Protein AF-A0A947X6H7-F1 (afdb_monomer_lite)

Radius of gyration: 22.28 Å; chains: 1; bounding box: 41×27×62 Å

Sequence (66 aa):
RPDRFQAGQKIDALVTGFDRSKKPTFSIKARQIADEKEAVAQFGSSDSGASLGDILGAALKKSDES

Secondary structure (DSSP, 8-state):
--TT--TT-----EEEE--TTSPPEEEHHHHHHHHHHHHHHHH--THHHHHHHHHHHHHHHHHHT-

Foldseek 3Di:
DPVPDDPPDDDDWDFPDDDPVDDTDTHPVVVVVVVVVVCCVVVVDPCVVVVVVVVVVVVVVVVVVD

Structure (mmCIF, N/CA/C/O backbone):
data_AF-A0A947X6H7-F1
#
_entry.id   AF-A0A947X6H7-F1
#
loop_
_atom_site.group_PDB
_atom_site.id
_atom_site.type_symbol
_atom_site.label_atom_id
_atom_site.label_alt_id
_atom_site.label_comp_id
_atom_site.label_asym_id
_atom_site.label_entity_id
_atom_site.label_seq_id
_atom_site.pdbx_PDB_ins_code
_atom_site.Cartn_x
_atom_site.Cartn_y
_atom_site.Cartn_z
_atom_site.occupancy
_atom_site.B_iso_or_equiv
_atom_site.auth_seq_id
_atom_site.auth_comp_id
_atom_site.auth_asym_id
_atom_site.auth_atom_id
_atom_site.pdbx_PDB_model_num
ATOM 1 N N . ARG A 1 1 ? 10.196 -19.287 8.527 1.00 56.88 1 ARG A N 1
ATOM 2 C CA . ARG A 1 1 ? 9.111 -19.843 7.684 1.00 56.88 1 ARG A CA 1
ATOM 3 C C . ARG A 1 1 ? 9.244 -19.253 6.282 1.00 56.88 1 ARG A C 1
ATOM 5 O O . ARG A 1 1 ? 8.755 -18.147 6.073 1.00 56.88 1 ARG A O 1
ATOM 12 N N . PRO A 1 2 ? 10.000 -19.906 5.388 1.00 55.25 2 PRO A N 1
ATOM 13 C CA . PRO A 1 2 ? 10.264 -19.424 4.029 1.00 55.25 2 PRO A CA 1
ATOM 14 C C . PRO A 1 2 ? 9.108 -19.677 3.039 1.00 55.25 2 PRO A C 1
ATOM 16 O O . PRO A 1 2 ? 9.187 -19.268 1.891 1.00 55.25 2 PRO A O 1
ATOM 19 N N . ASP A 1 3 ? 8.001 -20.265 3.486 1.00 64.81 3 ASP A N 1
ATOM 20 C CA . ASP A 1 3 ? 6.969 -20.848 2.610 1.00 64.81 3 ASP A CA 1
ATOM 21 C C . ASP A 1 3 ? 5.846 -19.863 2.240 1.00 64.81 3 ASP A C 1
ATOM 23 O O . ASP A 1 3 ? 4.818 -20.259 1.695 1.00 64.81 3 ASP A O 1
ATOM 27 N N . ARG A 1 4 ? 6.001 -18.574 2.574 1.00 75.25 4 ARG A N 1
ATOM 28 C CA . ARG A 1 4 ? 4.918 -17.588 2.428 1.00 75.25 4 ARG A CA 1
ATOM 29 C C . ARG A 1 4 ? 4.603 -17.274 0.960 1.00 75.25 4 ARG A C 1
ATOM 31 O O . ARG A 1 4 ? 3.457 -16.958 0.663 1.00 75.25 4 ARG A O 1
ATOM 38 N N . PHE A 1 5 ? 5.595 -17.370 0.071 1.00 80.38 5 PHE A N 1
ATOM 39 C CA . PHE A 1 5 ? 5.436 -17.115 -1.360 1.00 80.38 5 PHE A CA 1
ATOM 40 C C . PHE A 1 5 ? 6.237 -18.119 -2.185 1.00 80.38 5 PHE A C 1
ATOM 42 O O . PHE A 1 5 ? 7.362 -18.460 -1.825 1.00 80.38 5 PHE A O 1
ATOM 49 N N . GLN A 1 6 ? 5.657 -18.568 -3.296 1.00 86.69 6 GLN A N 1
ATOM 50 C CA . GLN A 1 6 ? 6.279 -19.515 -4.226 1.00 86.69 6 GLN A CA 1
ATOM 51 C C . GLN A 1 6 ? 6.638 -18.821 -5.545 1.00 86.69 6 GLN A C 1
ATOM 53 O O . GL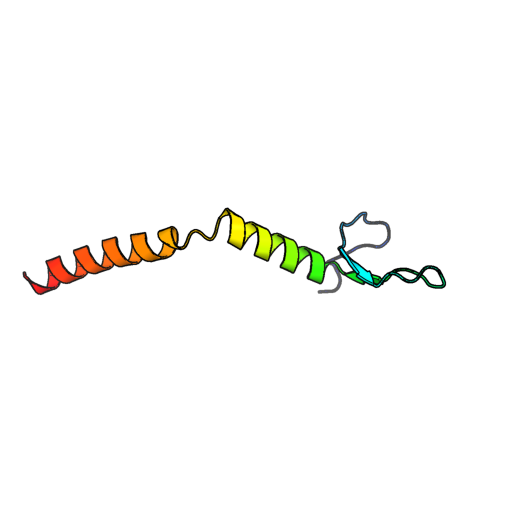N A 1 6 ? 5.945 -17.903 -5.989 1.00 86.69 6 GLN A O 1
ATOM 58 N N . ALA A 1 7 ? 7.712 -19.266 -6.205 1.00 85.44 7 ALA A N 1
ATOM 59 C CA . ALA A 1 7 ? 8.065 -18.753 -7.528 1.00 85.44 7 ALA A CA 1
ATOM 60 C C . ALA A 1 7 ? 6.939 -19.055 -8.537 1.00 85.44 7 ALA A C 1
ATOM 62 O O . ALA A 1 7 ? 6.429 -20.170 -8.594 1.00 85.44 7 ALA A O 1
ATOM 63 N N . GLY A 1 8 ? 6.536 -18.051 -9.322 1.00 88.25 8 GLY A N 1
ATOM 64 C CA . GLY A 1 8 ? 5.421 -18.155 -10.276 1.00 88.25 8 GLY A CA 1
ATOM 65 C C . GLY A 1 8 ? 4.033 -17.874 -9.685 1.00 88.25 8 GLY A C 1
ATOM 66 O O . GLY A 1 8 ? 3.063 -17.771 -10.435 1.00 88.25 8 GLY A O 1
ATOM 67 N N . GLN A 1 9 ? 3.921 -17.686 -8.368 1.00 89.69 9 GLN A N 1
ATOM 68 C CA . GLN A 1 9 ? 2.675 -17.271 -7.734 1.00 89.69 9 GLN A CA 1
ATOM 69 C C . GLN A 1 9 ? 2.338 -15.822 -8.111 1.00 89.69 9 GLN A C 1
ATOM 71 O O . GLN A 1 9 ? 3.155 -14.915 -7.950 1.00 89.69 9 GLN A O 1
ATOM 76 N N . LYS A 1 10 ? 1.112 -15.596 -8.590 1.00 90.69 10 LYS A N 1
ATOM 77 C CA . LYS A 1 10 ? 0.579 -14.244 -8.783 1.00 90.69 10 LYS A CA 1
ATOM 78 C C . LYS A 1 10 ? 0.196 -13.665 -7.427 1.00 90.69 10 LYS A C 1
ATOM 80 O O . LYS A 1 10 ? -0.509 -14.320 -6.663 1.00 90.69 10 LYS A O 1
ATOM 85 N N . ILE A 1 11 ? 0.666 -12.457 -7.148 1.00 90.75 11 ILE A N 1
ATOM 86 C CA . ILE A 1 11 ? 0.422 -11.749 -5.893 1.00 90.75 11 ILE A CA 1
ATOM 87 C C . ILE A 1 11 ? 0.221 -10.265 -6.168 1.00 90.75 11 ILE A C 1
ATOM 89 O O . ILE A 1 11 ? 0.825 -9.714 -7.091 1.00 90.75 11 ILE A O 1
ATOM 93 N N . ASP A 1 12 ? -0.581 -9.624 -5.327 1.00 92.44 12 ASP A N 1
ATOM 94 C CA . ASP A 1 12 ? -0.757 -8.180 -5.350 1.00 92.44 12 ASP A CA 1
ATOM 95 C C . ASP A 1 12 ? 0.314 -7.491 -4.500 1.00 92.44 12 ASP A C 1
ATOM 97 O O . ASP A 1 12 ? 0.686 -7.948 -3.415 1.00 92.44 12 ASP A O 1
ATOM 101 N N . ALA A 1 13 ? 0.821 -6.365 -4.994 1.00 93.50 13 ALA A N 1
ATOM 102 C CA . ALA A 1 13 ? 1.803 -5.547 -4.298 1.00 93.50 13 ALA A CA 1
ATOM 103 C C . ALA A 1 13 ? 1.588 -4.066 -4.618 1.00 93.50 13 ALA A C 1
ATOM 105 O O . ALA A 1 13 ? 1.047 -3.708 -5.664 1.00 93.50 13 ALA A O 1
ATOM 106 N N . LEU A 1 14 ? 2.023 -3.196 -3.711 1.00 94.88 14 LEU A N 1
ATOM 107 C CA . LEU A 1 14 ? 1.987 -1.754 -3.924 1.00 94.88 14 LEU A CA 1
ATOM 108 C C . LEU A 1 14 ? 3.258 -1.312 -4.657 1.00 94.88 14 LEU A C 1
ATOM 110 O O . LEU A 1 14 ? 4.351 -1.743 -4.285 1.00 94.88 14 LEU A O 1
ATOM 114 N N . VAL A 1 15 ? 3.136 -0.425 -5.646 1.00 94.12 15 VAL A N 1
ATOM 115 C CA . VAL A 1 15 ? 4.294 0.273 -6.226 1.00 94.12 15 VAL A CA 1
ATOM 116 C C . VAL A 1 15 ? 4.784 1.300 -5.210 1.00 94.12 15 VAL A C 1
ATOM 118 O O . VAL A 1 15 ? 4.072 2.247 -4.894 1.00 94.12 15 VAL A O 1
ATOM 121 N N . THR A 1 16 ? 5.992 1.118 -4.687 1.00 94.19 16 THR A N 1
ATOM 122 C CA . THR A 1 16 ? 6.591 2.037 -3.704 1.00 94.19 16 THR A CA 1
ATOM 123 C C . THR A 1 16 ? 7.622 2.975 -4.319 1.00 94.19 16 THR A C 1
ATOM 125 O O . THR A 1 16 ? 8.051 3.925 -3.672 1.00 94.19 16 THR A O 1
ATOM 128 N N . GLY A 1 17 ? 8.023 2.730 -5.566 1.00 93.06 17 GLY A N 1
ATOM 129 C CA . GLY A 1 17 ? 8.933 3.597 -6.300 1.00 93.06 17 GLY A CA 1
ATOM 130 C C . GLY A 1 17 ? 8.829 3.360 -7.798 1.00 93.06 17 GLY A C 1
ATOM 131 O O . GLY A 1 17 ? 8.818 2.214 -8.251 1.00 93.06 17 GLY A O 1
ATOM 132 N N . PHE A 1 18 ? 8.758 4.450 -8.558 1.00 93.19 18 PHE A N 1
ATOM 133 C CA . PHE A 1 18 ? 8.670 4.422 -10.011 1.00 93.19 18 PHE A CA 1
ATOM 134 C C . PHE A 1 18 ? 9.624 5.454 -10.613 1.00 93.19 18 PHE A C 1
ATOM 136 O O . PHE A 1 18 ? 9.507 6.649 -10.353 1.00 93.19 18 PHE A O 1
ATOM 143 N N . ASP A 1 19 ? 10.555 4.975 -11.430 1.00 91.50 19 ASP A N 1
ATOM 144 C CA . ASP A 1 19 ? 11.457 5.777 -12.253 1.00 91.50 19 ASP A CA 1
ATOM 145 C C . ASP A 1 19 ? 11.404 5.193 -13.665 1.00 91.50 19 ASP A C 1
ATOM 147 O O . ASP A 1 19 ? 11.564 3.988 -13.842 1.00 91.50 19 ASP A O 1
ATOM 151 N N . ARG A 1 20 ? 11.176 6.038 -14.675 1.00 89.62 20 ARG A N 1
ATOM 152 C CA . ARG A 1 20 ? 11.061 5.608 -16.078 1.00 89.62 20 ARG A CA 1
ATOM 153 C C . ARG A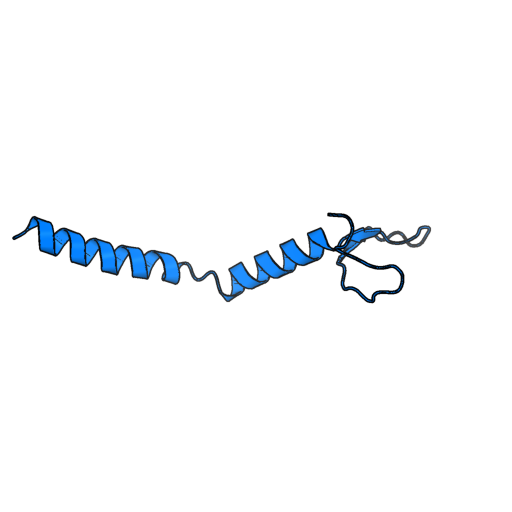 1 20 ? 12.335 4.949 -16.604 1.00 89.62 20 ARG A C 1
ATOM 155 O O . ARG A 1 20 ? 12.256 4.149 -17.529 1.00 89.62 20 ARG A O 1
ATOM 162 N N . SER A 1 21 ? 13.487 5.278 -16.025 1.00 93.69 21 SER A N 1
ATOM 163 C CA . SER A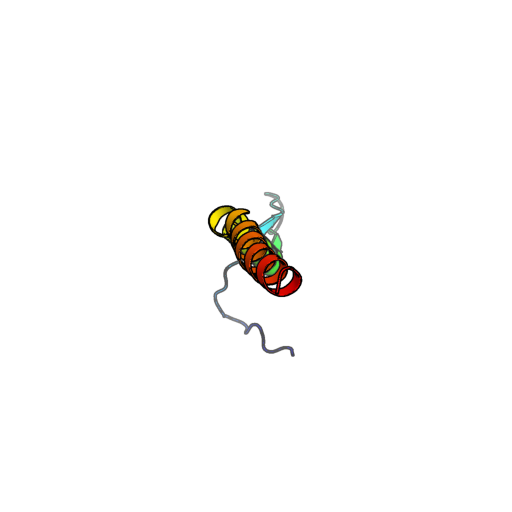 1 21 ? 14.786 4.746 -16.446 1.00 93.69 21 SER A CA 1
ATOM 164 C C . SER A 1 21 ? 15.154 3.435 -15.745 1.00 93.69 21 SER A C 1
ATOM 166 O O . SER A 1 21 ? 16.182 2.838 -16.061 1.00 93.69 21 SER A O 1
ATOM 168 N N . LYS A 1 22 ? 14.361 2.988 -14.760 1.00 93.06 22 LYS A N 1
ATOM 169 C CA . LYS A 1 22 ? 14.683 1.845 -13.896 1.00 93.06 22 LYS A CA 1
ATOM 170 C C . LYS A 1 22 ? 13.490 0.912 -13.736 1.00 93.06 22 LYS A C 1
ATOM 172 O O . LYS A 1 22 ? 12.365 1.206 -14.124 1.00 93.06 22 LYS A O 1
ATOM 177 N N . LYS A 1 23 ? 13.747 -0.255 -13.146 1.00 91.75 23 LYS A N 1
ATOM 178 C CA . LYS A 1 23 ? 12.671 -1.171 -12.773 1.00 91.75 23 LYS A CA 1
ATOM 179 C C . LYS A 1 23 ? 11.902 -0.594 -11.576 1.00 91.75 23 LYS A C 1
ATOM 181 O O . LYS A 1 23 ? 12.548 -0.132 -10.634 1.00 91.75 23 LYS A O 1
ATOM 186 N N . PRO A 1 24 ? 10.561 -0.631 -11.595 1.00 93.31 24 PRO A N 1
ATOM 187 C CA . PRO A 1 24 ? 9.758 -0.221 -10.453 1.00 93.31 24 PRO A CA 1
ATOM 188 C C . PRO A 1 24 ? 9.998 -1.125 -9.244 1.00 93.31 24 PRO A C 1
ATOM 190 O O . PRO A 1 24 ? 10.293 -2.315 -9.381 1.00 93.31 24 PRO A O 1
ATOM 193 N N . THR A 1 25 ? 9.827 -0.546 -8.061 1.00 94.94 25 THR A N 1
ATOM 194 C CA . THR A 1 25 ? 9.937 -1.251 -6.783 1.00 94.94 25 THR A CA 1
ATOM 195 C C . THR A 1 25 ? 8.543 -1.559 -6.251 1.00 94.94 25 THR A C 1
ATOM 197 O O . THR A 1 25 ? 7.677 -0.681 -6.223 1.00 94.94 25 THR A O 1
ATOM 200 N N . PHE A 1 26 ? 8.340 -2.797 -5.798 1.00 94.06 26 PHE A N 1
ATOM 201 C CA . PHE A 1 26 ? 7.064 -3.286 -5.277 1.00 94.06 26 PHE A CA 1
ATOM 202 C C . PHE A 1 26 ? 7.195 -3.763 -3.828 1.00 94.06 26 PHE A C 1
ATOM 204 O O . PHE A 1 26 ? 8.231 -4.300 -3.435 1.00 94.06 26 PHE A O 1
ATOM 211 N N . SER A 1 27 ? 6.130 -3.615 -3.038 1.00 93.50 27 SER A N 1
ATOM 212 C CA . SER A 1 27 ? 6.069 -4.103 -1.658 1.00 93.50 27 SER A CA 1
ATOM 213 C C . SER A 1 27 ? 4.691 -4.660 -1.307 1.00 93.50 27 SER A C 1
ATOM 215 O O . SER A 1 27 ? 3.679 -3.961 -1.352 1.00 93.50 27 SER A O 1
ATOM 217 N N . ILE A 1 28 ? 4.668 -5.928 -0.897 1.00 93.06 28 ILE A N 1
ATOM 218 C CA . ILE A 1 28 ? 3.466 -6.623 -0.407 1.00 93.06 28 ILE A CA 1
ATOM 219 C C . ILE A 1 28 ? 3.093 -6.100 0.984 1.00 93.06 28 ILE A C 1
ATOM 221 O O . ILE A 1 28 ? 1.929 -5.856 1.274 1.00 93.06 28 ILE A O 1
ATOM 225 N N . LYS A 1 29 ? 4.091 -5.862 1.844 1.00 91.50 29 LYS A N 1
ATOM 226 C CA . LYS A 1 29 ? 3.867 -5.330 3.196 1.00 91.50 29 LYS A CA 1
ATOM 227 C C . LYS A 1 29 ? 3.256 -3.930 3.151 1.00 91.50 29 LYS A C 1
ATOM 229 O O . LYS A 1 29 ? 2.367 -3.628 3.935 1.00 91.50 29 LYS A O 1
ATOM 234 N N . ALA A 1 30 ? 3.721 -3.081 2.233 1.00 91.38 30 ALA A N 1
ATOM 235 C CA . ALA A 1 30 ? 3.141 -1.751 2.061 1.00 91.38 30 ALA A CA 1
ATOM 236 C C . ALA A 1 30 ? 1.675 -1.834 1.616 1.00 91.38 30 ALA A C 1
ATOM 238 O O . ALA A 1 30 ? 0.865 -1.042 2.084 1.00 91.38 30 ALA A O 1
ATOM 239 N N . ARG A 1 31 ? 1.333 -2.818 0.771 1.00 91.19 31 ARG A N 1
ATOM 240 C CA . ARG A 1 31 ? -0.057 -3.078 0.388 1.00 91.19 31 ARG A CA 1
ATOM 241 C C . ARG A 1 31 ? -0.908 -3.492 1.588 1.00 91.19 31 ARG A C 1
ATOM 243 O O . ARG A 1 31 ? -1.937 -2.880 1.813 1.00 91.19 31 ARG A O 1
ATOM 250 N N . GLN A 1 32 ? -0.427 -4.432 2.401 1.00 89.44 32 GLN A N 1
ATOM 251 C CA . GLN A 1 32 ? -1.123 -4.870 3.618 1.00 89.44 32 GLN A CA 1
ATOM 252 C C . GLN A 1 32 ? -1.404 -3.708 4.576 1.00 89.44 32 GLN A C 1
ATOM 254 O O . GLN A 1 32 ? -2.525 -3.563 5.039 1.00 89.44 32 GLN A O 1
ATOM 259 N N . ILE A 1 33 ? -0.420 -2.835 4.815 1.00 89.81 33 ILE A N 1
ATOM 260 C CA . ILE A 1 33 ? -0.598 -1.660 5.684 1.00 89.81 33 ILE A CA 1
ATOM 261 C C . ILE A 1 33 ? -1.609 -0.671 5.087 1.00 89.81 33 ILE A C 1
ATOM 263 O O . ILE A 1 33 ? -2.383 -0.066 5.824 1.00 89.81 33 ILE A O 1
ATOM 267 N N . ALA A 1 34 ? -1.588 -0.469 3.767 1.00 88.25 34 ALA A N 1
ATOM 268 C CA . ALA A 1 34 ? -2.541 0.412 3.098 1.00 88.25 34 ALA A CA 1
ATOM 269 C C . ALA A 1 34 ? -3.973 -0.128 3.214 1.00 88.25 34 ALA A C 1
ATOM 271 O O . ALA A 1 34 ? -4.860 0.620 3.617 1.00 88.25 34 ALA A O 1
ATOM 272 N N . ASP A 1 35 ? -4.161 -1.422 2.948 1.00 87.62 35 ASP A N 1
ATOM 273 C CA . ASP A 1 35 ? -5.457 -2.094 3.045 1.00 87.62 35 ASP A CA 1
ATOM 274 C C . ASP A 1 35 ? -5.958 -2.111 4.506 1.00 87.62 35 ASP A C 1
ATOM 276 O O . ASP A 1 35 ? -7.122 -1.818 4.763 1.00 87.62 35 ASP A O 1
ATOM 280 N N . GLU A 1 36 ? -5.082 -2.370 5.487 1.00 84.19 36 GLU A N 1
ATOM 281 C CA . GLU A 1 36 ? -5.408 -2.280 6.920 1.00 84.19 36 GLU A CA 1
ATOM 282 C C . GLU A 1 36 ? -5.821 -0.861 7.316 1.00 84.19 36 GLU A C 1
ATOM 284 O O . GLU A 1 36 ? -6.808 -0.674 8.021 1.00 84.19 36 GLU A O 1
ATOM 289 N N . LYS A 1 37 ? -5.093 0.159 6.852 1.00 82.69 37 LYS A N 1
ATOM 290 C CA . LYS A 1 37 ? -5.421 1.559 7.137 1.00 82.69 37 LYS A CA 1
ATOM 291 C C . LYS A 1 37 ? -6.751 1.963 6.505 1.00 82.69 37 LYS A C 1
ATOM 293 O O . LYS A 1 37 ? -7.516 2.686 7.136 1.00 82.69 37 LYS A O 1
ATOM 298 N N . GLU A 1 38 ? -7.024 1.524 5.282 1.00 80.50 38 GLU A N 1
ATOM 299 C CA . GLU A 1 38 ? -8.300 1.767 4.609 1.00 80.50 38 GLU A CA 1
ATOM 300 C C . GLU A 1 38 ? -9.448 1.049 5.325 1.00 80.50 38 GLU A C 1
ATOM 302 O O . GLU A 1 38 ? -10.479 1.663 5.594 1.00 80.50 38 GLU A O 1
ATOM 307 N N . ALA A 1 39 ? -9.244 -0.201 5.742 1.00 78.75 39 ALA A N 1
ATOM 308 C CA . ALA A 1 39 ? -10.208 -0.939 6.545 1.00 78.75 39 ALA A CA 1
ATOM 309 C C . ALA A 1 39 ? -10.445 -0.270 7.904 1.00 78.75 39 ALA A C 1
ATOM 311 O O . ALA A 1 39 ? -11.582 -0.170 8.341 1.00 78.75 39 ALA A O 1
ATOM 312 N N . VAL A 1 40 ? -9.416 0.263 8.564 1.00 78.00 40 VAL A N 1
ATOM 313 C CA . VAL A 1 40 ? -9.586 1.055 9.792 1.00 78.00 40 VAL A CA 1
ATOM 314 C C . VAL A 1 40 ? -10.285 2.386 9.503 1.00 78.00 40 VAL A C 1
ATOM 316 O O . VAL A 1 40 ? -11.079 2.836 10.312 1.00 78.00 40 VAL A O 1
ATOM 319 N N . ALA A 1 41 ? -10.071 3.025 8.358 1.00 74.88 41 ALA A N 1
ATOM 320 C CA . ALA A 1 41 ? -10.811 4.241 8.020 1.00 74.88 41 ALA A CA 1
ATOM 321 C C . ALA A 1 41 ? -12.301 3.963 7.736 1.00 74.88 41 ALA A C 1
ATOM 323 O O . ALA A 1 41 ? -13.151 4.776 8.087 1.00 74.88 41 ALA A O 1
ATOM 324 N N . GLN A 1 42 ? -12.617 2.825 7.109 1.00 71.31 42 GLN A N 1
ATOM 325 C CA . GLN A 1 42 ? -13.985 2.444 6.740 1.00 71.31 42 GLN A CA 1
ATOM 326 C C . GLN A 1 42 ? -14.746 1.728 7.869 1.00 71.31 42 GLN A C 1
ATOM 328 O O . GLN A 1 42 ? -15.948 1.924 8.017 1.00 71.31 42 GLN A O 1
ATOM 333 N N . PHE A 1 43 ? -14.059 0.914 8.672 1.00 63.50 43 PHE A N 1
ATOM 334 C CA . PHE A 1 43 ? -14.636 0.073 9.730 1.00 63.50 43 PHE A CA 1
ATOM 335 C C . PHE A 1 43 ? -14.145 0.426 11.136 1.00 63.50 43 PHE A C 1
ATOM 337 O O . PHE A 1 43 ? -14.772 0.035 12.119 1.00 63.50 43 PHE A O 1
ATOM 344 N N . GLY A 1 44 ? -13.058 1.185 11.269 1.00 60.88 44 GLY A N 1
ATOM 345 C CA . GLY A 1 44 ? -12.614 1.768 12.536 1.00 60.88 44 GLY A CA 1
ATOM 346 C C . GLY A 1 44 ? -13.457 2.988 12.874 1.00 60.88 44 GLY A C 1
ATOM 347 O O . GLY A 1 44 ? -12.981 4.118 12.938 1.00 60.88 44 GLY A O 1
ATOM 348 N N . SER A 1 45 ? -14.746 2.749 13.087 1.00 54.69 45 SER A N 1
ATOM 349 C CA . SER A 1 45 ? -15.614 3.724 13.714 1.00 54.69 45 SER A CA 1
ATOM 350 C C . SER A 1 45 ? -15.172 3.901 15.167 1.00 54.69 45 SER A C 1
ATOM 352 O O . SER A 1 45 ? -15.139 2.937 15.938 1.00 54.69 45 SER A O 1
ATOM 354 N N . SER A 1 46 ? -14.882 5.146 15.552 1.00 53.69 46 SER A N 1
ATOM 355 C CA . SER A 1 46 ? -14.658 5.565 16.944 1.00 53.69 46 SER A CA 1
ATOM 356 C C . SER A 1 46 ? -15.823 5.170 17.876 1.00 53.69 46 SER A C 1
ATOM 358 O O . SER A 1 46 ? -15.660 5.123 19.094 1.00 53.69 46 SER A O 1
ATOM 360 N N . ASP A 1 47 ? -16.975 4.828 17.296 1.00 53.72 47 ASP A N 1
ATOM 361 C CA . ASP A 1 47 ? -18.197 4.379 17.962 1.00 53.72 47 ASP A CA 1
ATOM 362 C C . ASP A 1 47 ? -18.105 2.927 18.482 1.00 53.72 47 ASP A C 1
ATOM 364 O O . ASP A 1 47 ? -18.751 2.575 19.466 1.00 53.72 47 ASP A O 1
ATOM 368 N N . SER A 1 48 ? -17.230 2.084 17.908 1.00 54.38 48 SER A N 1
ATOM 369 C CA . SER A 1 48 ? -17.019 0.704 18.400 1.00 54.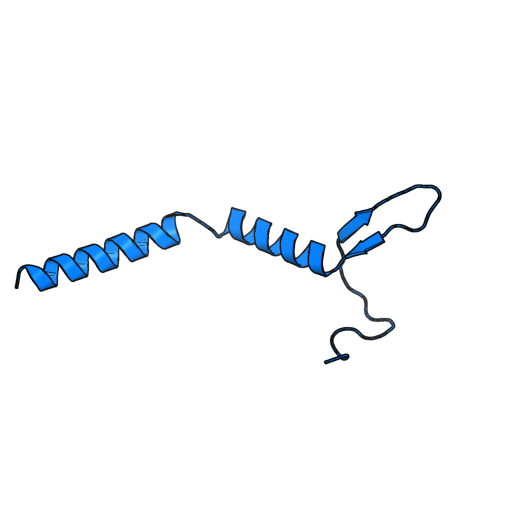38 48 SER A CA 1
ATOM 370 C C . SER A 1 48 ? -16.267 0.658 19.740 1.00 54.38 48 SER A C 1
ATOM 372 O O . SER A 1 48 ? -16.347 -0.333 20.463 1.00 54.38 48 SER A O 1
ATOM 374 N N . GLY A 1 49 ? -15.532 1.727 20.078 1.00 57.16 49 GLY A N 1
ATOM 375 C CA . GLY A 1 49 ? -14.847 1.890 21.365 1.00 57.16 49 GLY A CA 1
ATOM 376 C C . GLY A 1 49 ? -15.682 2.642 22.406 1.00 57.16 49 GLY A C 1
ATOM 377 O O . GLY A 1 49 ? -15.672 2.266 23.577 1.00 57.16 49 GLY A O 1
ATOM 378 N N . ALA A 1 50 ? -16.438 3.662 21.982 1.00 59.41 50 ALA A N 1
ATOM 379 C CA . ALA A 1 50 ? -17.329 4.424 22.858 1.00 59.41 50 ALA A CA 1
ATOM 380 C C . ALA A 1 50 ? -18.509 3.569 23.353 1.00 59.41 50 ALA A C 1
ATOM 382 O O . ALA A 1 50 ? -18.754 3.510 24.553 1.00 59.41 50 ALA A O 1
ATOM 383 N N . SER A 1 51 ? -19.139 2.789 22.465 1.00 55.47 51 SER A N 1
ATOM 384 C CA . SER A 1 51 ? -20.258 1.899 22.807 1.00 55.47 51 SER A CA 1
ATOM 385 C C . SER A 1 51 ? -19.906 0.857 23.878 1.00 55.47 51 SER A C 1
ATOM 387 O O . SER A 1 51 ? -20.675 0.655 24.817 1.00 55.47 51 SER A O 1
ATOM 389 N N . LEU A 1 52 ? -18.739 0.208 23.782 1.00 55.06 52 LEU A N 1
ATOM 390 C CA . LEU A 1 52 ? -18.282 -0.740 24.805 1.00 55.06 52 LEU A CA 1
ATOM 391 C C . LEU A 1 52 ? -17.945 -0.034 26.125 1.00 55.06 52 LEU A C 1
ATOM 393 O O . LEU A 1 52 ? -18.256 -0.573 27.183 1.00 55.06 52 LEU A O 1
ATOM 397 N N . GLY A 1 53 ? -17.354 1.164 26.077 1.00 66.56 53 GLY A N 1
ATOM 398 C CA . GLY A 1 53 ? -17.062 1.974 27.264 1.00 66.56 53 GLY A CA 1
ATOM 399 C C . GLY A 1 53 ? -18.321 2.449 27.992 1.00 66.56 53 GLY A C 1
ATOM 400 O O . GLY A 1 53 ? -18.385 2.366 29.218 1.00 66.56 53 GLY A O 1
ATOM 401 N N . ASP A 1 54 ? -19.344 2.859 27.245 1.00 67.81 54 ASP A N 1
ATOM 402 C CA . ASP A 1 54 ? -20.629 3.303 27.784 1.00 67.81 54 ASP A CA 1
ATOM 403 C C . ASP A 1 54 ? -21.423 2.134 28.389 1.00 67.81 54 ASP A C 1
ATOM 405 O O . ASP A 1 54 ? -21.968 2.256 29.488 1.00 67.81 54 ASP A O 1
ATOM 409 N N . ILE A 1 55 ? -21.437 0.968 27.727 1.00 69.94 55 ILE A N 1
ATOM 410 C CA . ILE A 1 55 ? -22.114 -0.240 28.228 1.00 69.94 55 ILE A CA 1
ATOM 411 C C . ILE A 1 55 ? -21.426 -0.773 29.494 1.00 69.94 55 ILE A C 1
ATOM 413 O O . ILE A 1 55 ? -22.105 -1.090 30.475 1.00 69.94 55 ILE A O 1
ATOM 417 N N . LEU A 1 56 ? -20.089 -0.856 29.509 1.00 64.44 56 LEU A N 1
ATOM 418 C CA . L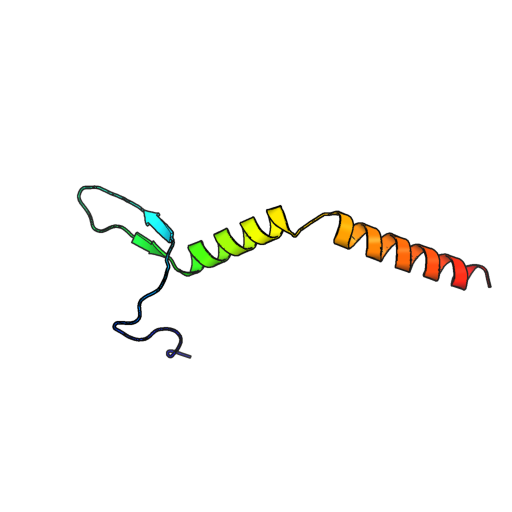EU A 1 56 ? -19.348 -1.348 30.676 1.00 64.44 56 LEU A CA 1
ATOM 419 C C . LEU A 1 56 ? -19.389 -0.343 31.834 1.00 64.44 56 LEU A C 1
ATOM 421 O O . LEU A 1 56 ? -19.575 -0.738 32.983 1.00 64.44 56 LEU A O 1
ATOM 425 N N . GLY A 1 57 ? -19.258 0.953 31.540 1.00 72.62 57 GLY A N 1
ATOM 426 C CA . GLY A 1 57 ? -19.323 2.025 32.532 1.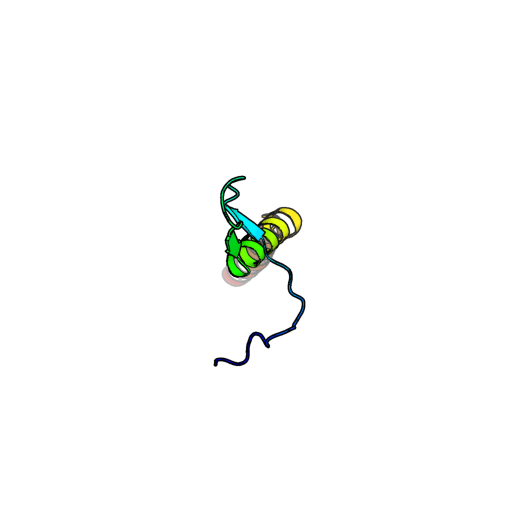00 72.62 57 GLY A CA 1
ATOM 427 C C . GLY A 1 57 ? -20.696 2.132 33.198 1.00 72.62 57 GLY A C 1
ATOM 428 O O . GLY A 1 57 ? -20.776 2.333 34.411 1.00 72.62 57 GLY A O 1
ATOM 429 N N . ALA A 1 58 ? -21.779 1.930 32.439 1.00 76.50 58 ALA A N 1
ATOM 430 C CA . ALA A 1 58 ? -23.133 1.861 32.983 1.00 76.50 58 ALA A CA 1
ATOM 431 C C . ALA A 1 58 ? -23.352 0.617 33.861 1.00 76.50 58 ALA A C 1
ATOM 433 O O . ALA A 1 58 ? -24.016 0.715 34.892 1.00 76.50 58 ALA A O 1
ATOM 434 N N . ALA A 1 59 ? -22.788 -0.538 33.487 1.00 72.44 59 ALA A N 1
ATOM 435 C CA . ALA A 1 59 ? -22.870 -1.764 34.283 1.00 72.44 59 ALA A CA 1
ATOM 436 C C . ALA A 1 59 ? -22.076 -1.659 35.599 1.00 72.44 59 ALA A C 1
ATOM 438 O O . ALA A 1 59 ? -22.602 -2.022 36.648 1.00 72.44 59 ALA A O 1
ATOM 439 N N . LEU A 1 60 ? -20.864 -1.094 35.553 1.00 70.75 60 LEU A N 1
ATOM 440 C CA . LEU A 1 60 ? -20.002 -0.871 36.721 1.00 70.75 60 LEU A CA 1
ATOM 441 C C . LEU A 1 60 ? -20.624 0.101 37.733 1.00 70.75 60 LEU A C 1
ATOM 443 O O . LEU A 1 60 ? -20.703 -0.211 38.918 1.00 70.75 60 LEU A O 1
ATOM 447 N N . LYS A 1 61 ? -21.168 1.237 37.273 1.00 72.06 61 LYS A N 1
ATOM 448 C CA . LYS A 1 61 ? -21.886 2.170 38.162 1.00 72.06 61 LYS A CA 1
ATOM 449 C C . LYS A 1 61 ? -23.100 1.538 38.838 1.00 72.06 61 LYS A C 1
ATOM 451 O O . LYS A 1 61 ? -23.447 1.920 39.947 1.00 72.06 61 LYS A O 1
ATOM 456 N N . LYS A 1 62 ? -23.755 0.581 38.175 1.00 65.81 62 LYS A N 1
ATOM 457 C CA . LYS A 1 62 ? -24.907 -0.134 38.735 1.00 65.81 62 LYS A CA 1
ATOM 458 C C . LYS A 1 62 ? -24.500 -1.112 39.838 1.00 65.81 62 LYS A C 1
ATOM 460 O O . LYS A 1 62 ? -25.285 -1.327 40.751 1.00 65.81 62 LYS A O 1
ATOM 465 N N . SER A 1 63 ? -23.297 -1.684 39.752 1.00 66.88 63 SER A N 1
ATOM 466 C CA . SER A 1 63 ? -22.736 -2.566 40.782 1.00 66.88 63 SER A CA 1
ATOM 467 C C . SER A 1 63 ? -22.136 -1.832 41.983 1.00 66.88 63 SER A C 1
ATOM 469 O O . SER A 1 63 ? -22.140 -2.407 43.062 1.00 66.88 63 SER A O 1
ATOM 471 N N . ASP A 1 64 ? -21.652 -0.594 41.826 1.00 65.69 64 ASP A N 1
ATOM 472 C CA . ASP A 1 64 ? -21.137 0.219 42.948 1.00 65.69 64 ASP A CA 1
ATOM 473 C C . ASP A 1 64 ? -22.253 0.855 43.810 1.00 65.69 64 ASP A C 1
ATOM 475 O O . ASP A 1 64 ? -22.020 1.190 44.966 1.00 65.69 64 ASP A O 1
ATOM 479 N N . GLU A 1 65 ? -23.468 1.008 43.272 1.00 57.78 65 GLU A N 1
ATOM 480 C CA . GLU A 1 65 ? -24.649 1.557 43.976 1.00 57.78 65 GLU A CA 1
ATOM 481 C C . GLU A 1 65 ? -25.557 0.468 44.605 1.00 57.78 65 GLU A C 1
ATOM 483 O O . GLU A 1 65 ? -26.707 0.748 44.947 1.00 57.78 65 GLU A O 1
ATOM 488 N N . SER A 1 66 ? -25.077 -0.781 44.721 1.00 48.03 66 SER A N 1
ATOM 489 C CA . SER A 1 66 ? -25.808 -1.930 45.303 1.00 48.03 66 SER A CA 1
ATOM 490 C C . SER A 1 66 ? -25.257 -2.365 46.657 1.00 48.03 66 SER A C 1
ATOM 492 O O . SER A 1 66 ? -24.019 -2.493 46.768 1.00 48.03 66 SER A O 1
#

pLDDT: mean 77.77, std 14.5, range [48.03, 94.94]